Protein AF-V2W2W8-F1 (afdb_monomer)

Nearest PDB structures (foldseek):
  7ry1-assembly1_B  TM=3.578E-01  e=2.236E+00  Homo sapiens
  8ide-assembly1_B  TM=2.707E-01  e=6.222E+00  Pandoravirus salinus
  5gom-assembly1_B  TM=2.221E-01  e=7.131E+00  Homo sapiens

Foldseek 3Di:
DDDDQCDPVHPLDDPQCVVVSVVCVVPVLAEDEAEDQDFDQDPNDTAFKDKDQDDDPDDDPSSVVVQVVCCVVPVGHYRMYMYGYPVVVVVDDPVVVSVSVVLNSQCVADPDPNDGDRPPDDGD

Secondary structure (DSSP, 8-state):
----TTSTTSTT--GGGHHHHHHHHH-TTSEEEEEESS-EEETTEEESEEEEE----S-HHHHHHHHHHHHHHHSS--SEEEEEEHHHHTTS-HHHHHHHHHHHHTTS--EETTEE--------

Structure (mmCIF, N/CA/C/O backbone):
data_AF-V2W2W8-F1
#
_entry.id   AF-V2W2W8-F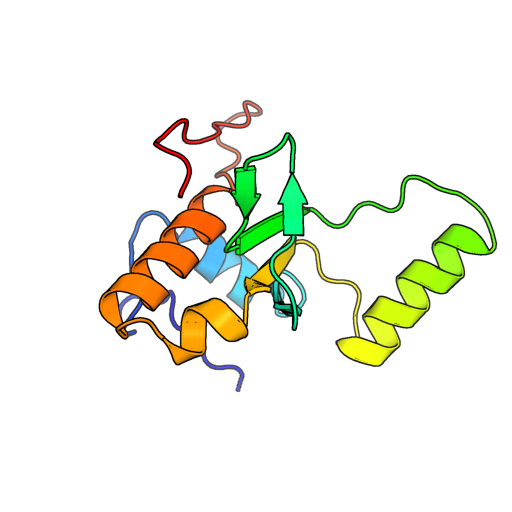1
#
loop_
_atom_site.group_PDB
_atom_site.id
_atom_site.type_symbol
_atom_site.label_atom_id
_atom_site.label_alt_id
_atom_site.label_comp_id
_atom_site.label_asym_id
_atom_site.label_entity_id
_atom_site.label_seq_id
_atom_site.pdbx_PDB_ins_code
_atom_site.Cartn_x
_atom_site.Cartn_y
_atom_site.Cartn_z
_atom_site.occupancy
_atom_site.B_iso_or_equiv
_atom_site.auth_seq_id
_atom_site.auth_comp_id
_atom_site.auth_asym_id
_atom_site.auth_atom_id
_atom_site.pdbx_PDB_model_num
ATOM 1 N N . MET A 1 1 ? -0.857 -20.179 -3.486 1.00 49.72 1 MET A N 1
ATOM 2 C CA . MET A 1 1 ? -1.868 -19.265 -4.040 1.00 49.72 1 MET A CA 1
ATOM 3 C C . MET A 1 1 ? -1.922 -18.086 -3.096 1.00 49.72 1 MET A C 1
ATOM 5 O O . MET A 1 1 ? -2.154 -18.308 -1.912 1.00 49.72 1 MET A O 1
ATOM 9 N N . ILE A 1 2 ? -1.559 -16.897 -3.569 1.00 58.12 2 ILE A N 1
ATOM 10 C CA . ILE A 1 2 ? -1.669 -15.669 -2.777 1.00 58.12 2 ILE A CA 1
ATOM 11 C C . ILE A 1 2 ? -3.163 -15.351 -2.651 1.00 58.12 2 ILE A C 1
ATOM 13 O O . ILE A 1 2 ? -3.912 -15.516 -3.612 1.00 58.12 2 ILE A O 1
ATOM 17 N N . ALA A 1 3 ? -3.615 -14.983 -1.455 1.00 70.88 3 ALA A N 1
ATOM 18 C CA . ALA A 1 3 ? -5.004 -14.598 -1.249 1.00 70.88 3 ALA A CA 1
ATOM 19 C C . ALA A 1 3 ? -5.223 -13.186 -1.813 1.00 70.88 3 ALA A C 1
ATOM 21 O O . ALA A 1 3 ? -4.562 -12.245 -1.374 1.00 70.88 3 ALA A O 1
ATOM 22 N N . ASN A 1 4 ? -6.127 -13.048 -2.785 1.00 77.94 4 ASN A N 1
ATOM 23 C CA . ASN A 1 4 ? -6.550 -11.755 -3.315 1.00 77.94 4 ASN A CA 1
ATOM 24 C C . ASN A 1 4 ? -7.892 -11.366 -2.684 1.00 77.94 4 ASN A C 1
ATOM 26 O O . ASN A 1 4 ? -8.941 -11.902 -3.045 1.00 77.94 4 ASN A O 1
ATOM 30 N N . TYR A 1 5 ? -7.835 -10.433 -1.736 1.00 79.56 5 TYR A N 1
ATOM 31 C CA . TYR A 1 5 ? -9.000 -9.987 -0.973 1.00 79.56 5 TYR A CA 1
ATOM 32 C C . TYR A 1 5 ? -9.817 -8.887 -1.668 1.00 79.56 5 TYR A C 1
ATOM 34 O O . TYR A 1 5 ? -10.802 -8.429 -1.101 1.00 79.56 5 TYR A O 1
ATOM 42 N N . LEU A 1 6 ? -9.429 -8.480 -2.882 1.00 80.25 6 LEU A N 1
ATOM 43 C CA . LEU A 1 6 ? -10.106 -7.441 -3.667 1.00 80.25 6 LEU A CA 1
ATOM 44 C C . LEU A 1 6 ? -11.080 -8.016 -4.708 1.00 80.25 6 LEU A C 1
ATOM 46 O O . LEU A 1 6 ? -11.659 -7.268 -5.483 1.00 80.25 6 LEU A O 1
ATOM 50 N N . THR A 1 7 ? -11.236 -9.339 -4.771 1.00 83.44 7 THR A N 1
ATOM 51 C CA . THR A 1 7 ? -12.128 -10.004 -5.737 1.00 83.44 7 THR A CA 1
ATOM 52 C C . THR A 1 7 ? -13.572 -10.045 -5.237 1.00 83.44 7 THR A C 1
ATOM 54 O O . THR A 1 7 ? -13.800 -9.974 -4.037 1.00 83.44 7 THR A O 1
ATOM 57 N N . VAL A 1 8 ? -14.545 -10.200 -6.146 1.00 77.12 8 VAL A N 1
ATOM 58 C CA . VAL A 1 8 ? -16.001 -10.122 -5.868 1.00 77.12 8 VAL A CA 1
ATOM 59 C C . VAL A 1 8 ? -16.500 -10.980 -4.698 1.00 77.12 8 VAL A C 1
ATOM 61 O O . VAL A 1 8 ? -17.476 -10.621 -4.044 1.00 77.12 8 VAL A O 1
ATOM 64 N N . ASP A 1 9 ? -15.823 -12.090 -4.410 1.00 78.38 9 ASP A N 1
ATOM 65 C CA . ASP A 1 9 ? -16.200 -13.029 -3.349 1.00 78.38 9 ASP A CA 1
ATOM 66 C C . ASP A 1 9 ? -15.433 -12.803 -2.029 1.00 78.38 9 ASP A C 1
ATOM 68 O O . ASP A 1 9 ? -15.557 -13.605 -1.101 1.00 78.38 9 ASP A O 1
ATOM 72 N N . ALA A 1 10 ? -14.615 -11.750 -1.934 1.00 82.56 10 ALA A N 1
ATOM 73 C CA . ALA A 1 10 ? -13.736 -11.499 -0.798 1.00 82.56 10 ALA A CA 1
ATOM 74 C C . ALA A 1 10 ? -14.222 -10.377 0.137 1.00 82.56 10 ALA A C 1
ATOM 76 O O . ALA A 1 10 ? -14.959 -9.474 -0.251 1.00 82.56 10 ALA A O 1
ATOM 77 N N . ASP A 1 11 ? -13.749 -10.412 1.387 1.00 77.62 11 ASP A N 1
ATOM 78 C CA . ASP A 1 11 ? -14.206 -9.523 2.468 1.00 77.62 11 ASP A CA 1
ATOM 79 C C . ASP A 1 11 ? -13.868 -8.035 2.259 1.00 77.62 11 ASP A C 1
ATOM 81 O O . ASP A 1 11 ? -14.522 -7.173 2.847 1.00 77.62 11 ASP A O 1
ATOM 85 N N . LEU A 1 12 ? -12.8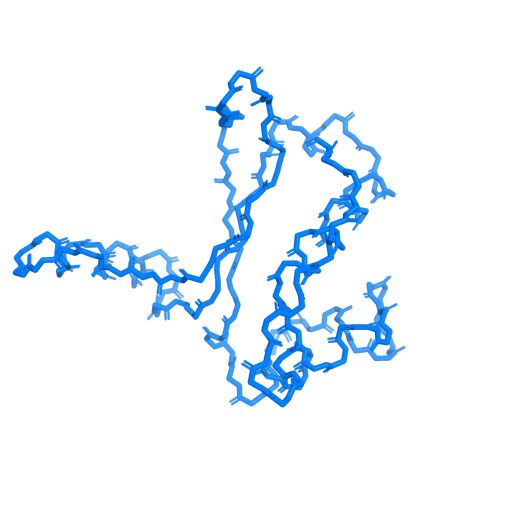56 -7.727 1.440 1.00 80.88 12 LEU A N 1
ATOM 86 C CA . LEU A 1 12 ? -12.441 -6.360 1.107 1.00 80.88 12 LEU A CA 1
ATOM 87 C C . LEU A 1 12 ? -12.858 -5.976 -0.323 1.00 80.88 12 LEU A C 1
ATOM 89 O O . LEU A 1 12 ? -12.281 -5.071 -0.923 1.00 80.88 12 LEU A O 1
ATOM 93 N N . TYR A 1 13 ? -13.845 -6.675 -0.892 1.00 85.94 13 TYR A N 1
ATOM 94 C CA . TYR A 1 13 ? -14.352 -6.346 -2.215 1.00 85.94 13 TYR A CA 1
ATOM 95 C C . TYR A 1 13 ? -14.948 -4.936 -2.243 1.00 85.94 13 TYR A C 1
ATOM 97 O O . TYR A 1 13 ? -15.943 -4.644 -1.574 1.00 85.94 13 TYR A O 1
ATOM 105 N N . ASN A 1 14 ? -14.366 -4.084 -3.080 1.00 85.94 14 ASN A N 1
ATOM 106 C CA . ASN A 1 14 ? -14.936 -2.814 -3.491 1.00 85.94 14 ASN A CA 1
ATOM 107 C C . ASN A 1 14 ? -14.752 -2.701 -5.017 1.00 85.94 14 ASN A C 1
ATOM 109 O O . ASN A 1 14 ? -13.610 -2.771 -5.475 1.00 85.94 14 ASN A O 1
ATOM 113 N N . PRO A 1 15 ? -15.828 -2.519 -5.809 1.00 86.62 15 PRO A N 1
ATOM 114 C CA . PRO A 1 15 ? -15.734 -2.402 -7.267 1.00 86.62 15 PRO A CA 1
ATOM 115 C C . PRO A 1 15 ? -14.838 -1.246 -7.743 1.00 86.62 15 PRO A C 1
ATOM 117 O O . PRO A 1 15 ? -14.303 -1.300 -8.848 1.00 86.62 15 PRO A O 1
ATOM 120 N N . ASP A 1 16 ? -14.607 -0.221 -6.915 1.00 86.12 16 ASP A N 1
ATOM 121 C CA . ASP A 1 16 ? -13.647 0.851 -7.214 1.00 86.12 16 ASP A CA 1
ATOM 122 C C . ASP A 1 16 ? -12.187 0.362 -7.257 1.00 86.12 16 ASP A C 1
ATOM 124 O O . ASP A 1 16 ? -11.308 1.109 -7.682 1.00 86.12 16 ASP A O 1
ATOM 128 N N . HIS A 1 17 ? -11.907 -0.863 -6.802 1.00 88.38 17 HIS A N 1
ATOM 129 C CA . HIS A 1 17 ? -10.582 -1.486 -6.784 1.00 88.38 17 HIS A CA 1
ATOM 130 C C . HIS A 1 17 ? -10.450 -2.661 -7.765 1.00 88.38 17 HIS A C 1
ATOM 132 O O . HIS A 1 17 ? -9.413 -3.330 -7.771 1.00 88.38 17 HIS A O 1
ATOM 138 N N . ASP A 1 18 ? -11.448 -2.900 -8.624 1.00 88.50 18 ASP A N 1
ATOM 139 C CA . ASP A 1 18 ? -11.428 -3.992 -9.609 1.00 88.50 18 ASP A CA 1
ATOM 140 C C . ASP A 1 18 ? -10.191 -3.926 -10.520 1.00 88.50 18 ASP A C 1
ATOM 142 O O . ASP A 1 18 ? -9.581 -4.952 -10.823 1.00 8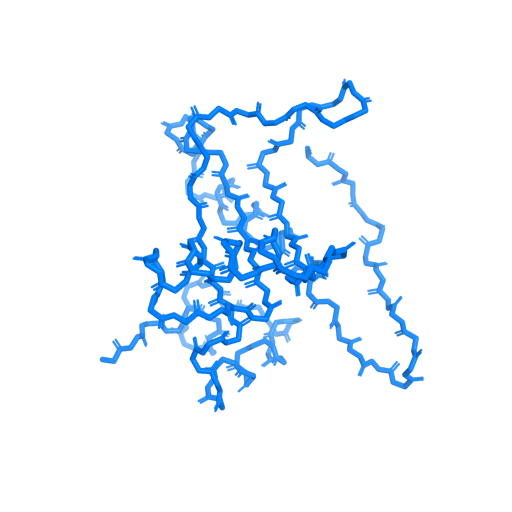8.50 18 ASP A O 1
ATOM 146 N N . HIS A 1 19 ? -9.747 -2.719 -10.890 1.00 86.94 19 HIS A N 1
ATOM 147 C CA . HIS A 1 19 ? -8.532 -2.519 -11.689 1.00 86.94 19 HIS A CA 1
ATOM 148 C C . HIS A 1 19 ? -7.265 -2.977 -10.959 1.00 86.94 19 HIS A C 1
ATOM 150 O O . HIS A 1 19 ? -6.355 -3.518 -11.581 1.00 86.94 19 HIS A O 1
ATOM 156 N N . ILE A 1 20 ? -7.192 -2.792 -9.638 1.00 89.44 20 ILE A N 1
ATOM 157 C CA . ILE A 1 20 ? -6.070 -3.264 -8.813 1.00 89.44 20 ILE A CA 1
ATOM 158 C C . ILE A 1 20 ? -6.108 -4.788 -8.734 1.00 89.44 20 ILE A C 1
ATOM 160 O O . ILE A 1 20 ? -5.065 -5.432 -8.840 1.00 89.44 20 ILE A O 1
ATOM 164 N N . ALA A 1 21 ? -7.300 -5.369 -8.567 1.00 88.25 21 ALA A N 1
ATOM 165 C CA . ALA A 1 21 ? -7.482 -6.814 -8.521 1.00 88.25 21 ALA A CA 1
ATOM 166 C C . ALA A 1 21 ? -7.052 -7.487 -9.837 1.00 88.25 21 ALA A C 1
ATOM 168 O O . ALA A 1 21 ? -6.383 -8.520 -9.791 1.00 88.25 21 ALA A O 1
ATOM 169 N N . GLU A 1 22 ? -7.385 -6.886 -10.984 1.00 87.94 22 GLU A N 1
ATOM 170 C CA . GLU A 1 22 ? -6.954 -7.329 -12.316 1.00 87.94 22 GLU A CA 1
ATOM 171 C C . GLU A 1 22 ? -5.427 -7.236 -12.476 1.00 87.94 22 GLU A C 1
ATOM 173 O O . GLU A 1 22 ? -4.778 -8.218 -12.832 1.00 87.94 22 GLU A O 1
ATOM 178 N N . LEU A 1 23 ? -4.820 -6.104 -12.104 1.00 89.44 23 LEU A N 1
ATOM 179 C CA . LEU A 1 23 ? -3.363 -5.925 -12.172 1.00 89.44 23 LEU A CA 1
ATOM 180 C C . LEU A 1 23 ? -2.598 -6.886 -11.253 1.00 89.44 23 LEU A C 1
ATOM 182 O O . LEU A 1 23 ? -1.538 -7.380 -11.632 1.00 89.44 23 LEU A O 1
ATOM 186 N N . LEU A 1 24 ? -3.131 -7.176 -10.063 1.00 87.81 24 LEU A N 1
ATOM 187 C CA . LEU A 1 24 ? -2.583 -8.175 -9.142 1.00 87.81 24 LEU A CA 1
ATOM 188 C C . LEU A 1 24 ? -2.691 -9.600 -9.685 1.00 87.81 24 LEU A C 1
ATOM 190 O O . LEU A 1 24 ? -1.814 -10.420 -9.422 1.00 87.81 24 LEU A O 1
ATOM 194 N N . HIS A 1 25 ? -3.768 -9.906 -10.411 1.00 86.75 25 HIS A N 1
ATOM 195 C CA . HIS A 1 25 ? -3.937 -11.199 -11.065 1.00 86.75 25 HIS A CA 1
ATOM 196 C C . HIS A 1 25 ? -2.910 -11.392 -12.190 1.00 86.75 25 HIS A C 1
ATOM 198 O O . HIS A 1 25 ? -2.334 -12.472 -12.321 1.00 86.75 25 HIS A O 1
ATOM 204 N N . ASP A 1 26 ? -2.652 -10.344 -12.972 1.00 88.38 26 ASP A N 1
ATOM 205 C CA . ASP A 1 26 ? -1.688 -10.389 -14.074 1.00 88.38 26 ASP A CA 1
ATOM 206 C C . ASP A 1 26 ? -0.234 -10.327 -13.596 1.00 88.38 26 ASP A C 1
ATOM 208 O O . ASP A 1 26 ? 0.663 -10.900 -14.223 1.00 88.38 26 ASP A O 1
ATOM 212 N N . ASN A 1 27 ? 0.013 -9.634 -12.485 1.00 88.38 27 ASN A N 1
ATOM 213 C CA . ASN A 1 27 ? 1.332 -9.473 -11.904 1.00 88.38 27 ASN A CA 1
ATOM 214 C C . ASN A 1 27 ? 1.272 -9.462 -10.370 1.00 88.38 27 ASN A C 1
ATOM 216 O O . ASN A 1 27 ? 0.998 -8.435 -9.748 1.00 88.38 27 ASN A O 1
ATOM 220 N N . GLU A 1 28 ? 1.652 -10.580 -9.750 1.00 87.44 28 GLU A N 1
ATOM 221 C CA . GLU A 1 28 ? 1.759 -10.691 -8.288 1.00 87.44 28 GLU A CA 1
ATOM 222 C C . GLU A 1 28 ? 2.800 -9.717 -7.689 1.00 87.44 28 GLU A C 1
ATOM 224 O O . GLU A 1 28 ? 2.761 -9.428 -6.494 1.00 87.44 28 GLU A O 1
ATOM 229 N N . GLU A 1 29 ? 3.706 -9.165 -8.507 1.00 92.19 29 GLU A N 1
ATOM 230 C CA . GLU A 1 29 ? 4.683 -8.149 -8.098 1.00 92.19 29 GLU A CA 1
ATOM 231 C C . GLU A 1 29 ? 4.107 -6.718 -8.101 1.00 92.19 29 GLU A C 1
ATOM 233 O O . GLU A 1 29 ? 4.806 -5.757 -7.776 1.00 92.19 29 GLU A O 1
ATOM 238 N N . PHE A 1 30 ? 2.840 -6.535 -8.489 1.00 92.19 30 PHE A N 1
ATOM 239 C CA . PHE A 1 30 ? 2.241 -5.210 -8.645 1.00 92.19 30 PHE A CA 1
ATOM 240 C C . PHE A 1 30 ? 2.154 -4.437 -7.323 1.00 92.19 30 PHE A C 1
ATOM 242 O O . PHE A 1 30 ? 2.529 -3.266 -7.269 1.00 92.19 30 PHE A O 1
ATOM 249 N N . LEU A 1 31 ? 1.699 -5.079 -6.249 1.00 92.56 31 LEU A N 1
ATOM 250 C CA . LEU A 1 31 ? 1.458 -4.424 -4.966 1.00 92.56 31 LEU A CA 1
ATOM 251 C C . LEU A 1 31 ? 2.021 -5.261 -3.818 1.00 92.56 31 LEU A C 1
ATOM 253 O O . LEU A 1 31 ? 1.747 -6.454 -3.707 1.00 92.56 31 LEU A O 1
ATOM 257 N N . ALA A 1 32 ? 2.767 -4.613 -2.927 1.00 93.88 32 ALA A N 1
ATOM 258 C CA . ALA A 1 32 ? 3.245 -5.205 -1.685 1.00 93.88 32 ALA A CA 1
ATOM 259 C C . ALA A 1 32 ? 2.859 -4.351 -0.471 1.00 93.88 32 ALA A C 1
ATOM 261 O O . ALA A 1 32 ? 2.627 -3.146 -0.582 1.00 93.88 32 ALA A O 1
ATOM 262 N N . PHE A 1 33 ? 2.850 -4.984 0.704 1.00 93.31 33 PHE A N 1
ATOM 263 C CA . PHE A 1 33 ? 2.568 -4.332 1.981 1.00 93.31 33 PHE A CA 1
ATOM 264 C C . PHE A 1 33 ? 3.767 -4.402 2.928 1.00 93.31 33 PHE A C 1
ATOM 266 O O . PHE A 1 33 ? 4.442 -5.431 3.036 1.00 93.31 33 PHE A O 1
ATOM 273 N N . ALA A 1 34 ? 4.003 -3.319 3.664 1.00 93.38 34 ALA A N 1
ATOM 274 C CA . ALA A 1 34 ? 4.998 -3.240 4.723 1.00 93.38 34 ALA A CA 1
ATOM 275 C C . ALA A 1 34 ? 4.391 -2.741 6.036 1.00 93.38 34 ALA A C 1
ATOM 277 O O . ALA A 1 34 ? 3.446 -1.958 6.064 1.00 93.38 34 ALA A O 1
ATOM 278 N N . TRP A 1 35 ? 5.002 -3.168 7.137 1.00 90.94 35 TRP A N 1
ATOM 279 C CA . TRP A 1 35 ? 4.692 -2.679 8.473 1.00 90.94 35 TRP A CA 1
ATOM 280 C C . TRP A 1 35 ? 5.748 -1.670 8.906 1.00 90.94 35 TRP A C 1
ATOM 282 O O . TRP A 1 35 ? 6.944 -1.976 8.884 1.00 90.94 35 TRP A O 1
ATOM 292 N N . ALA A 1 36 ? 5.308 -0.499 9.350 1.00 87.94 36 ALA A N 1
ATOM 293 C CA . ALA A 1 36 ? 6.131 0.455 10.070 1.00 87.94 36 ALA A CA 1
ATOM 294 C C . ALA A 1 36 ? 5.920 0.268 11.575 1.00 87.94 36 ALA A C 1
ATOM 296 O O . ALA A 1 36 ? 4.794 0.223 12.062 1.00 87.94 36 ALA A O 1
ATOM 297 N N . SER A 1 37 ? 7.015 0.162 12.327 1.00 78.44 37 SER A N 1
ATOM 298 C CA . SER A 1 37 ? 6.968 0.053 13.791 1.00 78.44 37 SER A CA 1
ATOM 299 C C . SER A 1 37 ? 6.737 1.395 14.492 1.00 78.44 37 SER A C 1
ATOM 301 O O . SER A 1 37 ? 6.525 1.422 15.702 1.00 78.44 37 SER A O 1
ATOM 303 N N . GLN A 1 38 ? 6.806 2.507 13.758 1.00 67.31 38 GLN A N 1
ATOM 304 C CA . GLN A 1 38 ? 6.557 3.852 14.264 1.00 67.31 38 GLN A CA 1
ATOM 305 C C . GLN A 1 38 ? 5.798 4.669 13.221 1.00 67.31 38 GLN A C 1
ATOM 307 O O . GLN A 1 38 ? 6.144 4.634 12.038 1.00 67.31 38 GLN A O 1
ATOM 312 N N . ALA A 1 39 ? 4.818 5.449 13.682 1.00 61.56 39 ALA A N 1
ATOM 313 C CA . ALA A 1 39 ? 4.121 6.421 12.854 1.00 61.56 39 ALA A CA 1
ATOM 314 C C . ALA A 1 39 ? 5.113 7.411 12.228 1.00 61.56 39 ALA A C 1
ATOM 316 O O . ALA A 1 39 ? 5.948 8.014 12.915 1.00 61.56 39 ALA A O 1
ATOM 317 N N . CYS A 1 40 ? 4.997 7.616 10.919 1.00 62.56 40 CYS A N 1
ATOM 318 C CA . CYS A 1 40 ? 5.746 8.657 10.236 1.00 62.56 40 CYS A CA 1
ATOM 319 C C . CYS A 1 40 ? 5.063 10.012 10.480 1.00 62.56 40 CYS A C 1
ATOM 321 O O . CYS A 1 40 ? 3.838 10.107 10.540 1.00 62.56 40 CYS A O 1
ATOM 323 N N . THR A 1 41 ? 5.843 11.085 10.634 1.00 58.59 41 THR A N 1
ATOM 324 C CA . THR A 1 41 ? 5.296 12.449 10.675 1.00 58.59 41 THR A CA 1
ATOM 325 C C . THR A 1 41 ? 5.601 13.146 9.358 1.00 58.59 41 THR A C 1
ATOM 327 O O . THR A 1 41 ? 6.742 13.533 9.109 1.00 58.59 41 THR A O 1
ATOM 330 N N . VAL A 1 42 ? 4.581 13.378 8.533 1.00 61.09 42 VAL A N 1
ATOM 331 C CA . VAL A 1 42 ? 4.709 14.159 7.297 1.00 61.09 42 VAL A CA 1
ATOM 332 C C . VAL A 1 42 ? 4.043 15.513 7.515 1.00 61.09 42 VAL A C 1
ATOM 334 O O . VAL A 1 42 ? 2.890 15.600 7.921 1.00 61.09 42 VAL A O 1
ATOM 337 N N . LYS A 1 43 ? 4.773 16.611 7.278 1.00 55.19 43 LYS A N 1
ATOM 338 C CA . LYS A 1 43 ? 4.249 17.992 7.399 1.00 55.19 43 LYS A CA 1
ATOM 339 C C . LYS A 1 43 ? 3.532 18.290 8.739 1.00 55.19 43 LYS A C 1
A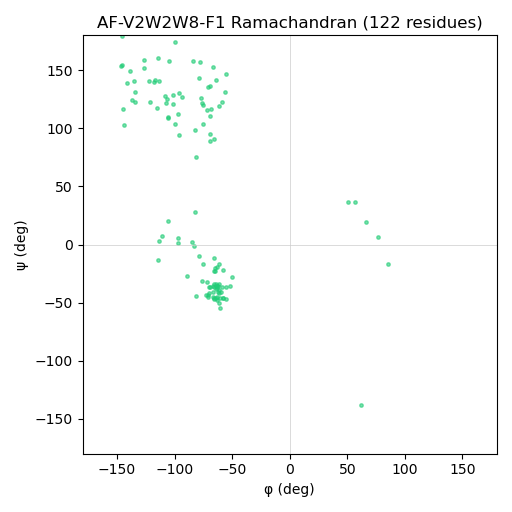TOM 341 O O . LYS A 1 43 ? 2.577 19.059 8.761 1.00 55.19 43 LYS A O 1
ATOM 346 N N . LYS A 1 44 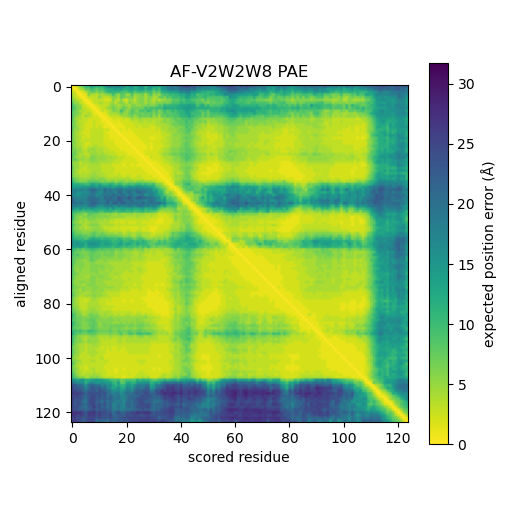? 4.023 17.737 9.860 1.00 54.22 44 LYS A N 1
ATOM 347 C CA . LYS A 1 44 ? 3.430 17.861 11.217 1.00 54.22 44 LYS A CA 1
ATOM 348 C C . LYS A 1 44 ? 2.057 17.186 11.389 1.00 54.22 44 LYS A C 1
ATOM 350 O O . LYS A 1 44 ? 1.321 17.528 12.313 1.00 54.22 44 LYS A O 1
ATOM 355 N N . GLN A 1 45 ? 1.701 16.254 10.515 1.00 57.41 45 GLN A N 1
ATOM 356 C CA . GLN A 1 45 ? 0.552 15.368 10.675 1.00 57.41 45 GLN A CA 1
ATOM 357 C C . GLN A 1 45 ? 1.073 13.942 10.859 1.00 57.41 45 GLN A C 1
ATOM 359 O O . GLN A 1 45 ? 2.086 13.568 10.260 1.00 57.41 45 GLN A O 1
ATOM 364 N N . MET A 1 46 ? 0.429 13.194 11.751 1.00 67.50 46 MET A N 1
ATOM 365 C CA . MET A 1 46 ? 0.691 11.768 11.921 1.00 67.50 46 MET A CA 1
ATOM 366 C C . MET A 1 46 ? 0.177 11.044 10.678 1.00 67.50 46 MET A C 1
ATOM 368 O O . MET A 1 46 ? -0.886 11.391 10.186 1.00 67.50 46 MET A O 1
ATOM 372 N N . VAL A 1 47 ? 0.949 10.094 10.162 1.00 77.62 47 VAL A N 1
ATOM 373 C CA . VAL A 1 47 ? 0.589 9.300 8.986 1.00 77.62 47 VAL A CA 1
ATOM 374 C C . VAL A 1 47 ? 0.429 7.851 9.431 1.00 77.62 47 VAL A C 1
ATOM 376 O O . VAL A 1 47 ? 1.384 7.258 9.938 1.00 77.62 47 VAL A O 1
ATOM 379 N N . LEU A 1 48 ? -0.786 7.318 9.288 1.00 86.69 48 LEU A N 1
ATOM 380 C CA . LEU A 1 48 ? -1.156 5.957 9.702 1.00 86.69 48 LEU A CA 1
ATOM 381 C C . LEU A 1 48 ? -0.914 4.923 8.595 1.00 86.69 48 LEU A C 1
ATOM 383 O O . LEU A 1 48 ? -0.651 3.756 8.884 1.00 86.69 48 LEU A O 1
ATOM 387 N N . GLY A 1 49 ? -0.965 5.368 7.341 1.00 89.81 49 GLY A N 1
ATOM 388 C CA . GLY A 1 49 ? -0.693 4.587 6.146 1.00 89.81 49 GLY A CA 1
ATOM 389 C C . GLY A 1 49 ? -0.031 5.453 5.076 1.00 89.81 49 GLY A C 1
ATOM 390 O O . GLY A 1 49 ? -0.135 6.679 5.096 1.00 89.81 49 GLY A O 1
ATOM 391 N N . GLN A 1 50 ? 0.727 4.821 4.189 1.00 90.94 50 GLN A N 1
ATOM 392 C CA . GLN A 1 50 ? 1.342 5.485 3.050 1.00 90.94 50 GLN A CA 1
ATOM 393 C C . GLN A 1 50 ? 1.378 4.545 1.851 1.00 90.94 50 GLN A C 1
ATOM 395 O O . GLN A 1 50 ? 2.092 3.543 1.870 1.00 90.94 50 GLN A O 1
ATOM 400 N N . CYS A 1 51 ? 0.676 4.917 0.790 1.00 92.62 51 CYS A N 1
ATOM 401 C CA . CYS A 1 51 ? 0.801 4.323 -0.531 1.00 92.62 51 CYS A CA 1
ATOM 402 C C . CYS A 1 51 ? 1.794 5.103 -1.405 1.00 92.62 51 CYS A C 1
ATOM 404 O O . CYS A 1 51 ? 1.656 6.311 -1.614 1.00 92.62 51 CYS A O 1
ATOM 406 N N . GLU A 1 52 ? 2.776 4.407 -1.976 1.00 92.25 52 GLU A N 1
ATOM 407 C CA . GLU A 1 52 ? 3.742 4.988 -2.906 1.00 92.25 52 GLU A CA 1
ATOM 408 C C . GLU A 1 52 ? 3.973 4.108 -4.137 1.00 92.25 52 GLU A C 1
ATOM 410 O O . GLU A 1 52 ? 4.076 2.885 -4.045 1.00 92.25 52 GLU A O 1
ATOM 415 N N . LYS A 1 53 ? 4.110 4.749 -5.306 1.00 92.00 53 LYS A N 1
ATOM 416 C CA . LYS A 1 53 ? 4.690 4.104 -6.487 1.00 92.00 53 LYS A CA 1
ATOM 417 C C . LYS A 1 53 ? 6.200 4.054 -6.294 1.00 92.00 53 LYS A C 1
ATOM 419 O O . LYS A 1 53 ? 6.827 5.102 -6.118 1.00 92.00 53 LYS A O 1
ATOM 424 N N . VAL A 1 54 ? 6.783 2.861 -6.329 1.00 91.06 54 VAL A N 1
ATOM 425 C CA . VAL A 1 54 ? 8.209 2.676 -6.045 1.00 91.06 54 VAL A CA 1
ATOM 426 C C . VAL A 1 54 ? 9.038 3.313 -7.156 1.00 91.06 54 VAL A C 1
ATOM 428 O O . VAL A 1 54 ? 8.984 2.904 -8.314 1.00 91.06 54 VAL A O 1
ATOM 431 N N . MET A 1 55 ? 9.813 4.335 -6.795 1.00 87.00 55 MET A N 1
ATOM 432 C CA . MET A 1 55 ? 10.663 5.094 -7.713 1.00 87.00 55 MET A CA 1
ATOM 433 C C . MET A 1 55 ? 12.030 5.345 -7.071 1.00 87.00 55 MET A C 1
ATOM 435 O O . MET A 1 55 ? 12.126 5.961 -6.009 1.00 87.00 55 MET A O 1
ATOM 439 N N . PHE A 1 56 ? 13.113 4.936 -7.733 1.00 86.62 56 PHE A N 1
ATOM 440 C CA . PHE A 1 56 ? 14.475 5.191 -7.258 1.00 86.62 56 PHE A CA 1
ATOM 441 C C . PHE A 1 56 ? 15.064 6.435 -7.933 1.00 86.62 56 PHE A C 1
ATOM 443 O O . PHE A 1 56 ? 15.657 6.369 -9.005 1.00 86.62 56 PHE A O 1
ATOM 450 N N . ASN A 1 57 ? 14.938 7.595 -7.285 1.00 83.81 57 ASN A N 1
ATOM 451 C CA . ASN A 1 57 ? 15.395 8.885 -7.831 1.00 83.81 57 ASN A CA 1
ATOM 452 C C . ASN A 1 57 ? 16.903 9.153 -7.630 1.00 83.81 57 ASN A C 1
ATOM 454 O O . ASN A 1 57 ? 17.339 10.297 -7.503 1.00 83.81 57 ASN A O 1
ATOM 458 N N . VAL A 1 58 ? 17.713 8.097 -7.560 1.00 87.06 58 VAL A N 1
ATOM 459 C CA . VAL A 1 58 ? 19.166 8.152 -7.352 1.00 87.06 58 VAL A CA 1
ATOM 460 C C . VAL A 1 58 ? 19.843 7.128 -8.254 1.00 87.06 58 VAL A C 1
ATOM 462 O O . VAL A 1 58 ? 19.262 6.094 -8.543 1.00 87.06 58 VAL A O 1
ATOM 465 N N . GLY A 1 59 ? 21.074 7.399 -8.692 1.00 91.50 59 GLY A N 1
ATOM 466 C CA . GLY A 1 59 ? 21.834 6.495 -9.561 1.00 91.50 59 GLY A CA 1
ATOM 467 C C . GLY A 1 59 ? 22.868 5.633 -8.828 1.00 91.50 59 GLY A C 1
ATOM 468 O O . GLY A 1 59 ? 23.146 5.801 -7.634 1.00 91.50 59 GLY A O 1
ATOM 469 N N . GLY A 1 60 ? 23.490 4.723 -9.580 1.00 93.00 60 GLY A N 1
ATOM 470 C CA . GLY A 1 60 ? 24.656 3.949 -9.147 1.00 93.00 60 GLY A CA 1
ATOM 471 C C . GLY A 1 60 ? 24.387 3.060 -7.930 1.00 93.00 60 GLY A C 1
ATOM 472 O O . GLY A 1 60 ? 23.341 2.427 -7.814 1.00 93.00 60 GLY A O 1
ATOM 473 N N . TRP A 1 61 ? 25.339 3.013 -6.994 1.00 92.06 61 TRP A N 1
ATOM 474 C CA . TRP A 1 61 ? 25.255 2.135 -5.819 1.00 92.06 61 TRP A CA 1
ATOM 475 C C . TRP A 1 61 ? 24.107 2.470 -4.866 1.00 92.06 61 TRP A C 1
ATOM 477 O O . TRP A 1 61 ? 23.698 1.610 -4.089 1.00 92.06 61 TRP A O 1
ATOM 487 N N . CYS A 1 62 ? 23.595 3.705 -4.883 1.00 91.12 62 CYS A N 1
ATOM 488 C CA . CYS A 1 62 ? 22.452 4.061 -4.047 1.00 91.12 62 CYS A CA 1
ATOM 489 C C . CYS A 1 62 ? 21.168 3.398 -4.559 1.00 91.12 62 CYS A C 1
ATOM 491 O O . CYS A 1 62 ? 20.438 2.823 -3.759 1.00 91.12 62 CYS A O 1
ATOM 493 N N . MET A 1 63 ? 20.960 3.406 -5.880 1.00 92.25 63 MET A N 1
ATOM 494 C CA . MET A 1 63 ? 19.854 2.712 -6.546 1.00 92.25 63 MET A CA 1
ATOM 495 C C . MET A 1 63 ? 19.927 1.207 -6.299 1.00 92.25 63 MET A C 1
ATOM 497 O O . MET A 1 63 ? 19.010 0.628 -5.732 1.00 92.25 63 MET A O 1
ATOM 501 N N . ALA A 1 64 ? 21.078 0.603 -6.620 1.00 91.12 64 ALA A N 1
ATOM 502 C CA . ALA A 1 64 ? 21.277 -0.839 -6.509 1.00 91.12 64 ALA A CA 1
ATOM 503 C C . ALA A 1 64 ? 21.054 -1.349 -5.076 1.00 91.12 64 ALA A C 1
ATOM 505 O O . ALA A 1 64 ? 20.491 -2.417 -4.871 1.00 91.12 64 ALA A O 1
ATOM 506 N N . ARG A 1 65 ? 21.450 -0.569 -4.061 1.00 93.88 65 ARG A N 1
ATOM 507 C CA . ARG A 1 65 ? 21.215 -0.923 -2.655 1.00 93.88 65 ARG A CA 1
ATOM 508 C C . ARG A 1 65 ? 19.747 -0.785 -2.244 1.00 93.88 65 ARG A C 1
ATOM 510 O O . ARG A 1 65 ? 19.314 -1.515 -1.358 1.00 93.88 65 ARG A O 1
ATOM 517 N N . GLN A 1 66 ? 18.994 0.151 -2.816 1.00 92.44 66 GLN A N 1
ATOM 518 C CA . GLN A 1 66 ? 17.557 0.256 -2.541 1.00 92.44 66 GLN A CA 1
ATOM 519 C C . GLN A 1 66 ? 16.791 -0.885 -3.217 1.00 92.44 66 GLN A C 1
ATOM 521 O O . GLN A 1 66 ? 15.996 -1.547 -2.559 1.00 92.44 66 GLN A O 1
ATOM 526 N N . GLU A 1 67 ? 17.116 -1.196 -4.473 1.00 92.88 67 GLU A N 1
ATOM 527 C CA . GLU A 1 67 ? 16.570 -2.359 -5.180 1.00 92.88 67 GLU A CA 1
ATOM 528 C C . GLU A 1 67 ? 16.874 -3.667 -4.446 1.00 92.88 67 GLU A C 1
ATOM 530 O O . GLU A 1 67 ? 15.977 -4.483 -4.248 1.00 92.88 67 GLU A O 1
ATOM 535 N N . GLN A 1 68 ? 18.120 -3.858 -3.996 1.00 93.75 68 GLN A N 1
ATOM 536 C CA . GLN A 1 68 ? 18.499 -5.064 -3.264 1.00 93.75 68 GLN A CA 1
ATOM 537 C C . GLN A 1 68 ? 17.729 -5.191 -1.946 1.00 93.75 68 GLN A C 1
ATOM 539 O O . GLN A 1 68 ? 17.255 -6.275 -1.643 1.00 93.75 68 GLN A O 1
ATOM 544 N N . GLN A 1 69 ? 17.530 -4.101 -1.195 1.00 92.94 69 GLN A N 1
ATOM 545 C CA . GLN A 1 69 ? 16.728 -4.139 0.037 1.00 92.94 69 GLN A CA 1
ATOM 546 C C . GLN A 1 69 ? 15.274 -4.547 -0.225 1.00 92.94 69 GLN A C 1
ATOM 548 O O . GLN A 1 69 ? 14.712 -5.315 0.554 1.00 92.94 69 GLN A O 1
ATOM 553 N N . MET A 1 70 ? 14.677 -4.080 -1.326 1.00 94.12 70 MET A N 1
ATOM 554 C CA . MET A 1 70 ? 13.330 -4.501 -1.721 1.00 94.12 70 MET A CA 1
ATOM 555 C C . MET A 1 70 ? 13.304 -5.986 -2.093 1.00 94.12 70 MET A C 1
ATOM 557 O O . MET A 1 70 ? 12.469 -6.725 -1.580 1.00 94.12 70 MET A O 1
ATOM 561 N N . ARG A 1 71 ? 14.267 -6.453 -2.898 1.00 94.69 71 ARG A N 1
ATOM 562 C CA . ARG A 1 71 ? 14.372 -7.871 -3.280 1.00 94.69 71 ARG A CA 1
ATOM 563 C C . ARG A 1 71 ? 14.648 -8.784 -2.090 1.00 94.69 71 ARG A C 1
ATOM 565 O O . ARG A 1 71 ? 14.063 -9.854 -2.013 1.00 94.69 71 ARG A O 1
ATOM 572 N N . ASP A 1 72 ? 15.478 -8.363 -1.143 1.00 95.69 72 ASP A N 1
ATOM 573 C CA . ASP A 1 72 ? 15.747 -9.127 0.078 1.00 95.69 72 ASP A CA 1
ATOM 574 C C . ASP A 1 72 ? 14.493 -9.232 0.954 1.00 95.69 72 ASP A C 1
ATOM 576 O O . ASP A 1 72 ? 14.276 -10.244 1.621 1.00 95.69 72 ASP A O 1
ATOM 580 N N . ARG A 1 73 ? 13.656 -8.187 0.955 1.00 91.94 73 ARG A N 1
ATOM 581 C CA . ARG A 1 73 ? 12.433 -8.141 1.757 1.00 91.94 73 ARG A CA 1
ATOM 582 C C . ARG A 1 73 ? 11.262 -8.883 1.115 1.00 91.94 73 ARG A C 1
ATOM 584 O O . ARG A 1 73 ? 10.547 -9.581 1.829 1.00 91.94 73 ARG A O 1
ATOM 591 N N . PHE A 1 74 ? 11.049 -8.702 -0.186 1.00 93.12 74 PHE A N 1
ATOM 592 C CA . PHE A 1 74 ? 9.845 -9.140 -0.903 1.00 93.12 74 PHE A CA 1
ATOM 593 C C . PHE A 1 74 ? 10.113 -10.227 -1.953 1.00 93.12 74 PHE A C 1
ATOM 595 O O . PHE A 1 74 ? 9.178 -10.850 -2.437 1.00 93.12 74 PHE A O 1
ATOM 602 N N . GLY A 1 75 ? 11.372 -10.471 -2.321 1.00 94.56 75 GLY A N 1
ATOM 603 C CA . GLY A 1 75 ? 11.764 -11.321 -3.454 1.00 94.56 75 GLY A CA 1
ATOM 604 C C . GLY A 1 75 ? 11.794 -10.582 -4.799 1.00 94.56 75 GLY A C 1
ATOM 605 O O . GLY A 1 75 ? 12.453 -11.028 -5.737 1.00 94.56 75 GLY A O 1
ATOM 606 N N . PHE A 1 76 ? 11.154 -9.417 -4.878 1.00 94.06 76 PHE A N 1
ATOM 607 C CA . PHE A 1 76 ? 11.024 -8.583 -6.072 1.00 94.06 76 PHE A CA 1
ATOM 608 C C . PHE A 1 76 ? 11.031 -7.091 -5.700 1.00 94.06 76 PHE A C 1
ATOM 610 O O . PHE A 1 76 ? 11.170 -6.728 -4.531 1.00 94.06 76 PHE A O 1
ATOM 617 N N . VAL A 1 77 ? 10.932 -6.215 -6.701 1.00 94.50 77 VAL A N 1
ATOM 618 C CA . VAL A 1 77 ? 10.724 -4.776 -6.488 1.00 94.50 77 VAL A CA 1
ATOM 619 C C . VAL A 1 77 ? 9.269 -4.476 -6.844 1.00 94.50 77 VAL A C 1
ATOM 621 O O . VAL A 1 77 ? 8.943 -4.563 -8.027 1.00 94.50 77 VAL A O 1
ATOM 624 N N . PRO A 1 78 ? 8.396 -4.171 -5.867 1.00 94.75 78 PRO A N 1
ATOM 625 C CA . PRO A 1 78 ? 6.986 -3.948 -6.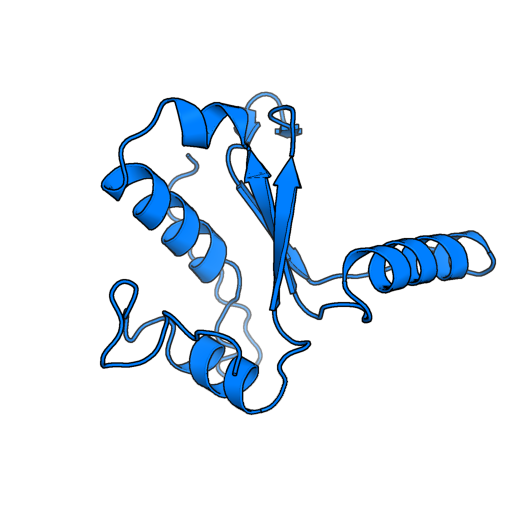154 1.00 94.75 78 PRO A CA 1
ATOM 626 C C . PRO A 1 78 ? 6.764 -2.689 -6.996 1.00 94.75 78 PRO A C 1
ATOM 628 O O . PRO A 1 78 ? 7.542 -1.740 -6.895 1.00 94.75 78 PRO A O 1
ATOM 631 N N . VAL A 1 79 ? 5.683 -2.647 -7.784 1.00 93.88 79 VAL A N 1
ATOM 632 C CA . VAL A 1 79 ? 5.279 -1.413 -8.491 1.00 93.88 79 VAL A CA 1
ATOM 633 C C . VAL A 1 79 ? 4.735 -0.387 -7.493 1.00 93.88 79 VAL A C 1
ATOM 635 O O . VAL A 1 79 ? 5.125 0.783 -7.529 1.00 93.88 79 VAL A O 1
ATOM 638 N N . TYR A 1 80 ? 3.877 -0.837 -6.578 1.00 94.19 80 TYR A N 1
ATOM 639 C CA . TYR A 1 80 ? 3.328 -0.057 -5.473 1.00 94.19 80 TYR A CA 1
ATOM 640 C C . TYR A 1 80 ? 3.651 -0.699 -4.125 1.00 94.19 80 TYR A C 1
ATOM 642 O O . TYR A 1 80 ? 3.588 -1.917 -3.959 1.00 94.19 80 TYR A O 1
ATOM 650 N N . LEU A 1 81 ? 3.962 0.139 -3.142 1.00 94.19 81 LEU A N 1
ATOM 651 C CA . LEU A 1 81 ? 4.172 -0.264 -1.759 1.00 94.19 81 LEU A CA 1
ATOM 652 C C . LEU A 1 81 ? 3.191 0.493 -0.867 1.00 94.19 81 LEU A C 1
ATOM 654 O O . LEU A 1 81 ? 3.202 1.723 -0.842 1.00 94.19 81 LEU A O 1
ATOM 658 N N . ILE A 1 82 ? 2.376 -0.241 -0.111 1.00 94.00 82 ILE A N 1
ATOM 659 C CA . ILE A 1 82 ? 1.566 0.325 0.969 1.00 94.00 82 ILE A CA 1
ATOM 660 C C . ILE A 1 82 ? 2.249 0.012 2.299 1.00 94.00 82 ILE A C 1
ATOM 662 O O . ILE A 1 82 ? 2.466 -1.147 2.650 1.00 94.00 82 ILE A O 1
ATOM 666 N N . THR A 1 83 ? 2.597 1.046 3.054 1.00 93.19 83 THR A N 1
ATOM 667 C CA . THR A 1 83 ? 3.190 0.920 4.388 1.00 93.19 83 THR A CA 1
ATOM 668 C C . THR A 1 83 ? 2.180 1.339 5.444 1.00 93.19 83 THR A C 1
ATOM 670 O O . THR A 1 83 ? 1.656 2.442 5.368 1.00 93.19 83 THR A O 1
ATOM 673 N N . ILE A 1 84 ? 1.938 0.493 6.445 1.00 92.50 84 ILE A N 1
ATOM 674 C CA . ILE A 1 84 ? 0.952 0.732 7.509 1.00 92.50 84 ILE A CA 1
ATOM 675 C C . ILE A 1 84 ? 1.637 0.805 8.878 1.00 92.50 84 ILE A C 1
ATOM 677 O O . ILE A 1 84 ? 2.536 0.011 9.169 1.00 92.50 84 ILE A O 1
ATOM 681 N N . ASP A 1 85 ? 1.203 1.727 9.742 1.00 90.62 85 ASP A N 1
ATOM 682 C CA . ASP A 1 85 ? 1.637 1.778 11.141 1.00 90.62 85 ASP A CA 1
ATOM 683 C C . ASP A 1 85 ? 1.066 0.591 11.934 1.00 90.62 85 ASP A C 1
ATOM 685 O O . ASP A 1 85 ? -0.129 0.513 12.238 1.00 90.62 85 ASP A O 1
ATOM 689 N N . ALA A 1 86 ? 1.952 -0.327 12.320 1.00 88.56 86 ALA A N 1
ATOM 690 C CA . ALA A 1 86 ? 1.603 -1.491 13.123 1.00 88.56 86 ALA A CA 1
ATOM 691 C C . ALA A 1 86 ? 1.057 -1.094 14.503 1.00 88.56 86 ALA A C 1
ATOM 693 O O . ALA A 1 86 ? 0.124 -1.719 15.003 1.00 88.56 86 ALA A O 1
ATOM 694 N N . SER A 1 87 ? 1.583 -0.017 15.096 1.00 86.50 87 SER A N 1
ATOM 695 C CA . SER A 1 87 ? 1.151 0.452 16.415 1.00 86.50 87 SER A CA 1
ATOM 696 C C . SER A 1 87 ? -0.294 0.944 16.388 1.00 86.50 87 SER A C 1
ATOM 698 O O . SER A 1 87 ? -1.023 0.785 17.366 1.00 86.50 87 SER A O 1
ATOM 700 N N . PHE A 1 88 ? -0.711 1.581 15.292 1.00 85.19 88 PHE A N 1
ATOM 701 C CA . PHE A 1 88 ? -2.101 1.978 15.096 1.00 85.19 88 PHE A CA 1
ATOM 702 C C . PHE A 1 88 ? -3.011 0.751 14.974 1.00 85.19 88 PHE A C 1
ATOM 704 O O . PHE A 1 88 ? -4.013 0.668 15.684 1.00 85.19 88 PHE A O 1
ATOM 711 N N . CYS A 1 89 ? -2.612 -0.227 14.158 1.00 86.06 89 CYS A N 1
ATOM 712 C CA . CYS A 1 89 ? -3.400 -1.433 13.901 1.00 86.06 89 CYS A CA 1
ATOM 713 C C . CYS A 1 89 ? -3.647 -2.270 15.162 1.00 86.06 89 CYS A C 1
ATOM 715 O O . CYS A 1 89 ? -4.726 -2.825 15.325 1.00 86.06 89 CYS A O 1
ATOM 717 N N . GLU A 1 90 ? -2.697 -2.305 16.099 1.00 86.62 90 GLU A N 1
ATOM 718 C CA . GLU A 1 90 ? -2.875 -2.989 17.389 1.00 86.62 90 GLU A CA 1
ATOM 719 C C . GLU A 1 90 ? -3.964 -2.370 18.284 1.00 86.62 90 GLU A C 1
ATOM 721 O O . GLU A 1 90 ? -4.437 -3.018 19.218 1.00 86.62 90 GLU A O 1
ATOM 726 N N . ARG A 1 91 ? -4.344 -1.108 18.051 1.00 87.62 91 ARG A N 1
ATOM 727 C CA . ARG A 1 91 ? -5.261 -0.345 18.919 1.00 87.62 91 ARG A CA 1
ATOM 728 C C . ARG A 1 91 ? -6.597 -0.010 18.265 1.00 87.62 91 ARG A C 1
ATOM 730 O O . ARG A 1 91 ? -7.397 0.696 18.879 1.00 87.62 91 ARG A O 1
ATOM 737 N N . THR A 1 92 ? -6.821 -0.469 17.042 1.00 88.81 92 THR A N 1
ATOM 738 C CA . THR A 1 92 ? -7.978 -0.103 16.227 1.00 88.81 92 THR A CA 1
ATOM 739 C C . THR A 1 92 ? -8.868 -1.322 15.990 1.00 88.81 92 THR A C 1
ATOM 741 O O . THR A 1 92 ? -8.453 -2.463 16.182 1.00 88.81 92 THR A O 1
ATOM 744 N N . SER A 1 93 ? -10.124 -1.090 15.627 1.00 91.12 93 SER A N 1
ATOM 745 C CA . SER A 1 93 ? -11.044 -2.154 15.220 1.00 91.12 93 SER A CA 1
ATOM 746 C C . SER A 1 93 ? -10.782 -2.615 13.784 1.00 91.12 93 SER A C 1
ATOM 748 O O . SER A 1 93 ? -10.317 -1.830 12.960 1.00 91.12 93 SER A O 1
ATOM 750 N N . ASP A 1 94 ? -11.188 -3.841 13.439 1.00 89.31 94 ASP A N 1
ATOM 751 C CA . ASP A 1 94 ? -11.103 -4.360 12.061 1.00 89.31 94 ASP A CA 1
ATOM 752 C C . ASP A 1 94 ? -11.739 -3.402 11.041 1.00 89.31 94 ASP A C 1
ATOM 754 O O . ASP A 1 94 ? -11.226 -3.220 9.943 1.00 89.31 94 ASP A O 1
ATOM 758 N N . ARG A 1 95 ? -12.824 -2.716 11.425 1.00 88.25 95 ARG A N 1
ATOM 759 C CA . ARG A 1 95 ? -13.488 -1.719 10.577 1.00 88.25 95 ARG A CA 1
ATOM 760 C C . ARG A 1 95 ? -12.586 -0.528 10.254 1.00 88.25 95 ARG A C 1
ATOM 762 O O . ARG A 1 95 ? -12.573 -0.070 9.118 1.00 88.25 95 ARG A O 1
ATOM 769 N N . GLU A 1 96 ? -11.895 0.010 11.252 1.00 89.19 96 GLU A N 1
ATOM 770 C CA . GLU A 1 96 ? -10.988 1.147 11.066 1.00 89.19 96 GLU A CA 1
ATOM 771 C C . GLU A 1 96 ? -9.740 0.730 10.286 1.00 89.19 96 GLU A C 1
ATOM 773 O O . GLU A 1 96 ? -9.276 1.479 9.431 1.00 89.19 96 GLU A O 1
ATOM 778 N N . PHE A 1 97 ? -9.246 -0.488 10.525 1.00 88.94 97 PHE A N 1
ATOM 779 C CA . PHE A 1 97 ? -8.163 -1.066 9.739 1.00 88.94 97 PHE A CA 1
ATOM 780 C C . PHE A 1 97 ? -8.555 -1.216 8.264 1.00 88.94 97 PHE A C 1
ATOM 782 O O . PHE A 1 97 ? -7.841 -0.721 7.398 1.00 88.94 97 PHE A O 1
ATOM 789 N N . CYS A 1 98 ? -9.710 -1.819 7.963 1.00 90.31 98 CYS A N 1
ATOM 790 C CA . CYS A 1 98 ? -10.187 -1.949 6.586 1.00 90.31 98 CYS A CA 1
ATOM 791 C C . CYS A 1 98 ? -10.385 -0.584 5.916 1.00 90.31 98 CYS A C 1
ATOM 793 O O . CYS A 1 98 ? -9.982 -0.420 4.770 1.00 90.31 98 CYS A O 1
ATOM 795 N N . ALA A 1 99 ? -10.921 0.408 6.637 1.00 89.06 99 ALA A N 1
ATOM 796 C CA . ALA A 1 99 ? -11.073 1.767 6.114 1.00 89.06 99 ALA A CA 1
ATOM 797 C C . ALA A 1 99 ? -9.721 2.430 5.788 1.00 89.06 99 ALA A C 1
ATOM 799 O O . ALA A 1 99 ? -9.617 3.163 4.807 1.00 89.06 99 ALA A O 1
ATOM 800 N N . LEU A 1 100 ? -8.678 2.164 6.583 1.00 90.56 100 LEU A N 1
ATOM 801 C CA . LEU A 1 100 ? -7.319 2.622 6.289 1.00 90.56 100 LEU A CA 1
ATOM 802 C C . LEU A 1 100 ? -6.756 1.936 5.038 1.00 90.56 100 LEU A C 1
ATOM 804 O O . LEU A 1 100 ? -6.197 2.610 4.181 1.00 90.56 100 LEU A O 1
ATOM 808 N N . ILE A 1 101 ? -6.912 0.616 4.908 1.00 91.44 101 ILE A N 1
ATOM 809 C CA . ILE A 1 101 ? -6.453 -0.105 3.712 1.00 91.44 101 ILE A CA 1
ATOM 810 C C . ILE A 1 101 ? -7.162 0.419 2.461 1.00 91.44 101 ILE A C 1
ATOM 812 O O . ILE A 1 101 ? -6.504 0.706 1.466 1.00 91.44 101 ILE A O 1
ATOM 816 N N . GLU A 1 102 ? -8.479 0.593 2.527 1.00 89.38 102 GLU A N 1
ATOM 817 C CA . GLU A 1 102 ? -9.285 1.167 1.450 1.00 89.38 102 GLU A CA 1
ATOM 818 C C . GLU A 1 102 ? -8.800 2.579 1.081 1.00 89.38 102 GLU A C 1
ATOM 820 O O . GLU A 1 102 ? -8.559 2.866 -0.091 1.00 89.38 102 GLU A O 1
ATOM 825 N N . HIS A 1 103 ? -8.543 3.436 2.076 1.00 89.31 103 HIS A N 1
ATOM 826 C CA . HIS A 1 103 ? -7.950 4.758 1.856 1.00 89.31 103 HIS A CA 1
ATOM 827 C C . HIS A 1 103 ? -6.620 4.686 1.092 1.00 89.31 103 HIS A C 1
ATOM 829 O O . HIS A 1 103 ? -6.420 5.439 0.140 1.00 89.31 103 HIS A O 1
ATOM 835 N N . GLU A 1 104 ? -5.715 3.786 1.484 1.00 91.81 104 GLU A N 1
ATOM 836 C CA . GLU A 1 104 ? -4.422 3.653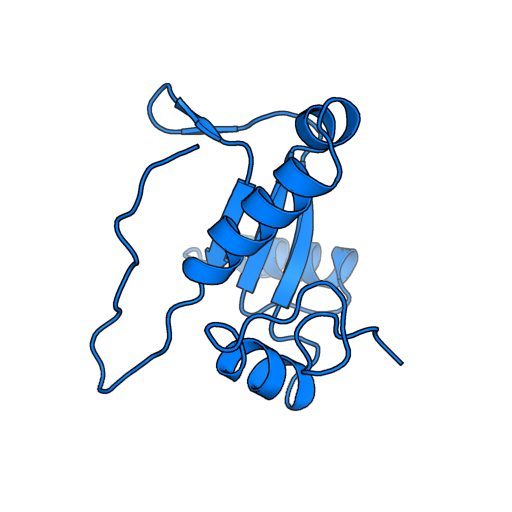 0.811 1.00 91.81 104 GLU A CA 1
ATOM 837 C C . GLU A 1 104 ? -4.551 3.089 -0.609 1.00 91.81 104 GLU A C 1
ATOM 839 O O . GLU A 1 104 ? -3.847 3.537 -1.514 1.00 91.81 104 GLU A O 1
ATOM 844 N N . LEU A 1 105 ? -5.481 2.158 -0.840 1.00 91.31 105 LEU A N 1
ATOM 845 C CA . LEU A 1 105 ? -5.759 1.613 -2.171 1.00 91.31 105 LEU A CA 1
ATOM 846 C C . LEU A 1 105 ? -6.292 2.683 -3.131 1.00 91.31 105 LEU A C 1
ATOM 848 O O . LEU A 1 105 ? -5.935 2.665 -4.308 1.00 91.31 105 LEU A O 1
ATOM 852 N N . TYR A 1 106 ? -7.063 3.663 -2.646 1.00 89.50 106 TYR A N 1
ATOM 853 C CA . TYR A 1 106 ? -7.523 4.793 -3.464 1.00 89.50 106 TYR A CA 1
ATOM 854 C C . TYR A 1 106 ? -6.386 5.683 -3.999 1.00 89.50 106 TYR A C 1
ATOM 856 O O . TYR A 1 106 ? -6.587 6.388 -4.991 1.00 89.50 106 TYR A O 1
ATOM 864 N N . HIS A 1 107 ? -5.185 5.648 -3.407 1.00 88.19 107 HIS A N 1
ATOM 865 C CA . HIS A 1 107 ? -4.012 6.338 -3.968 1.00 88.19 107 HIS A CA 1
ATOM 866 C C . HIS A 1 107 ? -3.417 5.610 -5.181 1.00 88.19 107 HIS A C 1
ATOM 868 O O . HIS A 1 107 ? -2.671 6.215 -5.958 1.00 88.19 107 HIS A O 1
ATOM 874 N N . ILE A 1 108 ? -3.762 4.335 -5.388 1.00 88.88 108 ILE A N 1
ATOM 875 C CA . ILE A 1 108 ? -3.462 3.586 -6.613 1.00 88.88 108 ILE A CA 1
ATOM 876 C C . ILE A 1 108 ? -4.525 3.960 -7.652 1.00 88.88 108 ILE A C 1
ATOM 878 O O . ILE A 1 108 ? -5.487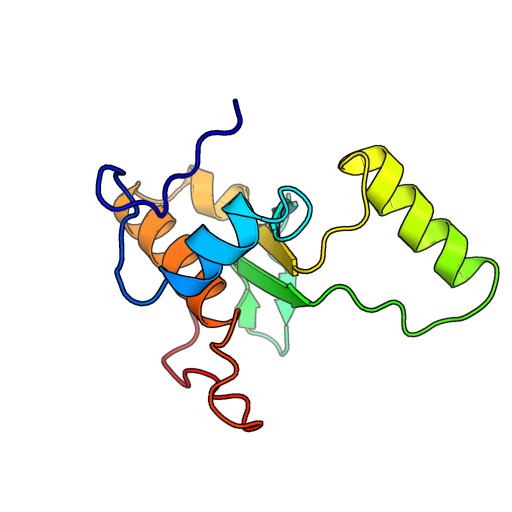 3.234 -7.913 1.00 88.88 108 ILE A O 1
ATOM 882 N N . GLY A 1 109 ? -4.365 5.166 -8.201 1.00 70.94 109 GLY A N 1
ATOM 883 C CA . GLY A 1 109 ? -5.315 5.750 -9.140 1.00 70.94 109 GLY A CA 1
ATOM 884 C C . GLY A 1 109 ? -5.589 4.852 -10.349 1.00 70.94 109 GLY A C 1
ATOM 885 O O . GLY A 1 109 ? -4.707 4.151 -10.847 1.00 70.94 109 GLY A O 1
ATOM 886 N N . VAL A 1 110 ? -6.820 4.919 -10.849 1.00 56.03 110 VAL A N 1
ATOM 887 C CA . VAL A 1 110 ? -7.167 4.412 -12.177 1.00 56.03 110 VAL A CA 1
ATOM 888 C C . VAL A 1 110 ? -6.554 5.376 -13.196 1.00 56.03 110 VAL A C 1
ATOM 890 O O . VAL A 1 110 ? -6.958 6.538 -13.250 1.00 56.03 110 VAL A O 1
ATOM 893 N N . GLU A 1 111 ? -5.600 4.935 -14.021 1.00 45.91 111 GLU A N 1
ATOM 894 C CA . GLU A 1 111 ? -5.262 5.672 -15.248 1.00 45.91 111 GLU A CA 1
ATOM 895 C C . GLU A 1 111 ? -6.480 5.609 -16.186 1.00 45.91 111 GLU A C 1
ATOM 897 O O . GLU A 1 111 ? -6.639 4.677 -16.971 1.00 45.91 111 GLU A O 1
ATOM 902 N N . ARG A 1 112 ? -7.379 6.594 -16.095 1.00 40.66 112 ARG A N 1
ATOM 903 C CA . ARG A 1 112 ? -8.354 6.886 -17.152 1.00 40.66 112 ARG A CA 1
ATOM 904 C C . ARG A 1 112 ? -7.786 8.019 -17.999 1.00 40.66 112 ARG A C 1
ATOM 906 O O . ARG A 1 112 ? -7.632 9.137 -17.524 1.00 40.66 112 ARG A O 1
ATOM 913 N N . ASP A 1 113 ? -7.448 7.705 -19.247 1.00 33.53 113 ASP A N 1
ATOM 914 C CA . ASP A 1 113 ? -7.133 8.675 -20.305 1.00 33.53 113 ASP A CA 1
ATOM 915 C C . ASP A 1 113 ? -5.999 9.679 -20.002 1.00 33.53 113 ASP A C 1
ATOM 917 O O . ASP A 1 113 ? -6.032 10.827 -20.442 1.00 33.53 113 ASP A O 1
ATOM 921 N N . GLY A 1 114 ? -4.948 9.250 -19.293 1.00 38.62 114 GLY A N 1
ATOM 922 C CA . GLY A 1 114 ? -3.728 10.050 -19.107 1.00 38.62 114 GLY A CA 1
ATOM 923 C C . GLY A 1 114 ? -3.832 11.188 -18.084 1.00 38.62 114 GLY A C 1
ATOM 924 O O . GLY A 1 114 ? -2.870 11.942 -17.929 1.00 38.62 114 GLY A O 1
ATOM 925 N N . GLU A 1 115 ? -4.944 11.293 -17.352 1.00 31.19 115 GLU A N 1
ATOM 926 C CA . GLU A 1 115 ? -5.061 12.152 -16.174 1.00 31.19 115 GLU A CA 1
ATOM 927 C C . GLU A 1 115 ? -5.078 11.298 -14.901 1.00 31.19 115 GLU A C 1
ATOM 929 O O . GLU A 1 115 ? -5.924 10.424 -14.713 1.00 31.19 115 GLU A O 1
ATOM 934 N N . ILE A 1 116 ? -4.117 11.547 -14.007 1.00 43.09 116 ILE A N 1
ATOM 935 C CA . ILE A 1 116 ? -4.074 10.899 -12.695 1.00 43.09 116 ILE A CA 1
ATOM 936 C C . ILE A 1 116 ? -5.138 11.563 -11.819 1.00 43.09 116 ILE A C 1
ATOM 938 O O . ILE A 1 116 ? -4.943 12.677 -11.329 1.00 43.09 116 ILE A O 1
ATOM 942 N N . VAL A 1 117 ? -6.268 10.885 -11.620 1.00 42.50 117 VAL A N 1
ATOM 943 C CA . VAL A 1 117 ? -7.297 11.323 -10.673 1.00 42.50 117 VAL A CA 1
ATOM 944 C C . VAL A 1 117 ? -6.882 10.866 -9.277 1.00 42.50 117 VAL A C 1
ATOM 946 O O . VAL A 1 117 ? -7.078 9.714 -8.902 1.00 42.50 117 VAL A O 1
ATOM 949 N N . TYR A 1 118 ? -6.290 11.774 -8.501 1.00 46.91 118 TYR A N 1
ATOM 950 C CA . TYR A 1 118 ? -6.150 11.586 -7.060 1.00 46.91 118 TYR A CA 1
ATOM 951 C C . TYR A 1 118 ? -7.501 11.878 -6.400 1.00 46.91 118 TYR A C 1
ATOM 953 O O . TYR A 1 118 ? -8.077 12.949 -6.600 1.00 46.91 118 TYR A O 1
ATOM 961 N N . SER A 1 119 ? -8.013 10.937 -5.609 1.00 45.56 119 SER A N 1
ATOM 962 C CA . SER A 1 119 ? -9.160 11.187 -4.738 1.00 45.56 119 SER A CA 1
ATOM 963 C C . SER A 1 119 ? -8.730 12.134 -3.611 1.00 45.56 119 SER A C 1
ATOM 965 O O . SER A 1 119 ? -8.201 11.701 -2.587 1.00 45.56 119 SER A O 1
ATOM 967 N N . ASP A 1 120 ? -8.964 13.436 -3.784 1.00 47.25 120 ASP A N 1
ATOM 968 C CA . ASP A 1 120 ? -8.926 14.408 -2.688 1.00 47.25 120 ASP A CA 1
ATOM 969 C C . ASP A 1 120 ? -10.127 14.156 -1.755 1.00 47.25 120 ASP A C 1
ATOM 971 O O . ASP A 1 120 ? -11.203 14.727 -1.927 1.00 47.25 120 ASP A O 1
ATOM 975 N N . ASN A 1 121 ? -9.961 13.287 -0.754 1.00 36.47 121 ASN A N 1
ATOM 976 C CA . ASN A 1 121 ? -10.882 13.169 0.380 1.00 36.47 121 ASN A CA 1
ATOM 977 C C . ASN A 1 121 ? -10.121 12.787 1.667 1.00 36.47 121 ASN A C 1
ATOM 979 O O . ASN A 1 121 ? -8.991 12.306 1.590 1.00 36.47 121 ASN A O 1
ATOM 983 N N . PRO A 1 122 ? -10.651 13.149 2.851 1.00 36.94 122 PRO A N 1
ATOM 984 C CA . PRO A 1 122 ? -9.879 13.735 3.939 1.00 36.94 122 PRO A CA 1
ATOM 985 C C . PRO A 1 122 ? -8.819 12.799 4.513 1.00 36.94 122 PRO A C 1
ATOM 987 O O . PRO A 1 122 ? -9.023 11.604 4.690 1.00 36.94 122 PRO A O 1
ATOM 990 N N . LYS A 1 123 ? -7.688 13.426 4.830 1.00 35.00 123 LYS A N 1
ATOM 991 C CA . LYS A 1 123 ? -6.524 12.842 5.491 1.00 35.00 123 LYS A CA 1
ATOM 992 C C . LYS A 1 123 ? -6.931 12.281 6.854 1.00 35.00 123 LYS A C 1
ATOM 994 O O . LYS A 1 123 ? -7.439 13.047 7.678 1.00 35.00 123 LYS A O 1
ATOM 999 N N . PHE A 1 124 ? -6.694 10.990 7.061 1.00 42.69 124 PHE A N 1
ATOM 1000 C CA . PHE A 1 124 ? -6.544 10.408 8.393 1.00 42.69 124 PHE A CA 1
ATOM 1001 C C . PHE A 1 124 ? -5.155 10.733 8.951 1.00 42.69 124 PHE A C 1
ATOM 1003 O O . PHE A 1 124 ? -4.205 10.847 8.140 1.00 42.69 124 PHE A O 1
#

Solvent-accessible surface area (backbone atoms only — not comparable to full-atom values): 7491 Å² total; per-residue (Å²): 132,84,87,69,48,38,39,92,92,30,95,62,46,42,82,93,40,42,69,56,40,51,46,39,71,78,31,75,53,38,62,43,80,46,77,31,89,59,69,47,73,58,96,89,36,68,35,58,60,47,57,42,72,65,71,73,96,51,68,68,72,62,29,54,52,52,51,46,53,37,28,75,74,70,73,44,72,42,49,26,42,37,37,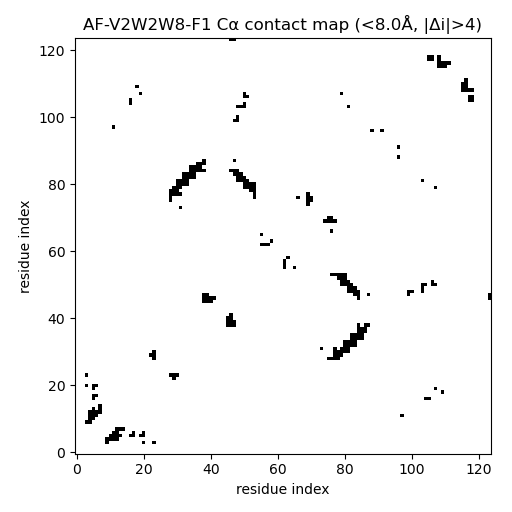35,22,47,66,57,56,78,76,52,52,72,67,57,48,51,52,50,51,54,56,39,53,51,68,66,47,65,80,58,91,88,47,81,54,71,75,89,66,85,87,104

Sequence (124 aa):
MIANYLTVDADLYNPDHDHIAELLHDNEEFLAFAWASQACTVKKQMVLGQCEKVMFNVGGWCMARQEQQMRDRFGFVPVYLITIDASFCERTSDREFCALIEHELYHIGVERDGEIVYSDNPKF

Mean predicted aligned error: 8.12 Å

InterPro domains:
  IPR043998 Putative phage metallopeptidase [PF18894] (4-114)

Organism: NCBI:txid1120928

Radius of gyration: 15.36 Å; Cα contacts (8 Å, |Δi|>4): 149; chains: 1; bounding box: 42×37×39 Å

pLDDT: mean 80.42, std 17.46, range [31.19, 95.69]